Protein AF-A0A7S1G942-F1 (afdb_monomer_lite)

pLDDT: mean 81.31, std 19.32, range [39.25, 98.25]

Structure (mmCIF, N/CA/C/O backbone):
data_AF-A0A7S1G942-F1
#
_entry.id   AF-A0A7S1G942-F1
#
loop_
_atom_site.group_PDB
_atom_site.id
_atom_site.type_symbol
_atom_site.label_atom_id
_atom_site.label_alt_id
_atom_site.label_comp_id
_atom_site.label_asym_id
_atom_site.label_entity_id
_atom_site.label_seq_id
_atom_site.pdbx_PDB_ins_code
_atom_site.Cartn_x
_atom_site.Cartn_y
_atom_site.Cartn_z
_atom_site.occupancy
_atom_site.B_iso_or_equiv
_atom_site.auth_seq_id
_atom_site.auth_comp_id
_atom_site.auth_asym_id
_atom_site.auth_atom_id
_atom_site.pdbx_PDB_model_num
ATOM 1 N N . ALA A 1 1 ? 28.557 17.937 -18.626 1.00 39.25 1 ALA A N 1
ATOM 2 C CA . ALA A 1 1 ? 27.781 17.584 -19.829 1.00 39.25 1 ALA A CA 1
ATOM 3 C C . ALA A 1 1 ? 26.320 17.483 -19.418 1.00 39.25 1 ALA A C 1
ATOM 5 O O . ALA A 1 1 ? 26.022 16.701 -18.525 1.00 39.25 1 ALA A O 1
ATOM 6 N N . ALA A 1 2 ? 25.453 18.342 -19.954 1.00 40.62 2 ALA A N 1
ATOM 7 C CA . ALA A 1 2 ? 24.021 18.283 -19.674 1.00 40.62 2 ALA A CA 1
ATOM 8 C C . ALA A 1 2 ? 23.442 17.030 -20.346 1.00 40.62 2 ALA A C 1
ATOM 10 O O . ALA A 1 2 ? 23.682 16.810 -21.533 1.00 40.62 2 ALA A O 1
ATOM 11 N N . ALA A 1 3 ? 22.753 16.187 -19.577 1.00 47.16 3 ALA A N 1
ATOM 12 C CA . ALA A 1 3 ? 22.055 15.029 -20.116 1.00 47.16 3 ALA A CA 1
ATOM 13 C C . ALA A 1 3 ? 20.948 15.507 -21.067 1.00 47.16 3 ALA A C 1
ATOM 15 O O . ALA A 1 3 ? 20.219 16.448 -20.749 1.00 47.16 3 ALA A O 1
ATOM 16 N N . ALA A 1 4 ? 20.859 14.887 -22.244 1.00 47.78 4 ALA A N 1
ATOM 17 C CA . ALA A 1 4 ? 19.802 15.161 -23.207 1.00 47.78 4 ALA A CA 1
ATOM 18 C C . ALA A 1 4 ? 18.422 14.853 -22.592 1.00 47.78 4 ALA A C 1
ATOM 20 O O . ALA A 1 4 ? 18.313 13.906 -21.808 1.00 47.78 4 ALA A O 1
ATOM 21 N N . PRO A 1 5 ? 17.369 15.615 -22.936 1.00 48.19 5 PRO A N 1
ATOM 22 C CA . PRO A 1 5 ? 16.026 15.324 -22.459 1.00 48.19 5 PRO A CA 1
ATOM 23 C C . PRO A 1 5 ? 15.581 13.972 -23.022 1.00 48.19 5 PRO A C 1
ATOM 25 O O . PRO A 1 5 ? 15.548 13.771 -24.238 1.00 48.19 5 PRO A O 1
ATOM 28 N N . HIS A 1 6 ? 15.250 13.029 -22.139 1.00 52.19 6 HIS A N 1
ATOM 29 C CA . HIS A 1 6 ? 14.543 11.825 -22.547 1.00 52.19 6 HIS A CA 1
ATOM 30 C C . HIS A 1 6 ? 13.171 12.255 -23.059 1.00 52.19 6 HIS A C 1
ATOM 32 O O . HIS A 1 6 ? 12.350 12.756 -22.295 1.00 52.19 6 HIS A O 1
ATOM 38 N N . ALA A 1 7 ? 12.933 12.084 -24.359 1.00 45.38 7 ALA A N 1
ATOM 39 C CA . ALA A 1 7 ? 11.598 12.197 -24.916 1.00 45.38 7 ALA A CA 1
ATOM 40 C C . ALA A 1 7 ? 10.713 11.168 -24.203 1.00 45.38 7 ALA A C 1
ATOM 42 O O . ALA A 1 7 ? 10.845 9.963 -24.426 1.00 45.38 7 ALA A O 1
ATOM 43 N N . ALA A 1 8 ? 9.855 11.643 -23.301 1.00 50.50 8 ALA A N 1
ATOM 44 C CA . ALA A 1 8 ? 8.818 10.834 -22.696 1.00 50.50 8 ALA A CA 1
ATOM 45 C C . ALA A 1 8 ? 7.875 10.401 -23.822 1.00 50.50 8 ALA A C 1
ATOM 47 O O . ALA A 1 8 ? 7.045 11.177 -24.293 1.00 50.50 8 ALA A O 1
ATOM 48 N N . SER A 1 9 ? 8.052 9.174 -24.310 1.00 49.31 9 SER A N 1
ATOM 49 C CA . SER A 1 9 ? 7.046 8.535 -25.148 1.00 49.31 9 SER A CA 1
ATOM 50 C C . SER A 1 9 ? 5.752 8.529 -24.342 1.00 49.31 9 SER A C 1
ATOM 52 O O . SER A 1 9 ? 5.722 7.974 -23.243 1.00 49.31 9 SER A O 1
ATOM 54 N N . ALA A 1 10 ? 4.711 9.182 -24.859 1.00 49.66 10 ALA A N 1
ATOM 55 C CA . ALA A 1 10 ? 3.384 9.167 -24.267 1.00 49.66 10 ALA A CA 1
ATOM 56 C C . ALA A 1 10 ? 2.869 7.722 -24.286 1.00 49.66 10 ALA A C 1
ATOM 58 O O . ALA A 1 10 ? 2.335 7.245 -25.285 1.00 49.66 10 ALA A O 1
ATOM 59 N N . MET A 1 11 ? 3.110 6.999 -23.194 1.00 49.19 11 MET A N 1
ATOM 60 C CA . MET A 1 11 ? 2.485 5.711 -22.937 1.00 49.19 11 MET A CA 1
ATOM 61 C C . MET A 1 11 ? 0.975 5.973 -22.864 1.00 49.19 11 MET A C 1
ATOM 63 O O . MET A 1 11 ? 0.572 6.858 -22.102 1.00 49.19 11 MET A O 1
ATOM 67 N N . PRO A 1 12 ? 0.135 5.268 -23.641 1.00 49.22 12 PRO A N 1
ATOM 68 C CA . PRO A 1 12 ? -1.307 5.349 -23.471 1.00 49.22 12 PRO A CA 1
ATOM 69 C C . PRO A 1 12 ? -1.623 4.967 -22.023 1.00 49.22 12 PRO A C 1
ATOM 71 O O . PRO A 1 12 ? -1.345 3.844 -21.602 1.00 49.22 12 PRO A O 1
ATOM 74 N N . MET A 1 13 ? -2.114 5.924 -21.235 1.00 53.34 13 MET A N 1
ATOM 75 C CA . MET A 1 13 ? -2.536 5.662 -19.865 1.00 53.34 13 MET A CA 1
ATOM 76 C C . MET A 1 13 ? -3.885 4.943 -19.958 1.00 53.34 13 MET A C 1
ATOM 78 O O . MET A 1 13 ? -4.923 5.578 -20.127 1.00 53.34 13 MET A O 1
ATOM 82 N N . GLU A 1 14 ? -3.857 3.612 -19.948 1.00 54.31 14 GLU A N 1
ATOM 83 C CA . GLU A 1 14 ? -5.063 2.803 -19.773 1.00 54.31 14 GLU A CA 1
ATOM 84 C C . GLU A 1 14 ? -5.735 3.215 -18.449 1.00 54.31 14 GLU A C 1
ATOM 86 O O . GLU A 1 14 ? -5.051 3.269 -17.420 1.00 54.31 14 GLU A O 1
ATOM 91 N N . PRO A 1 15 ? -7.046 3.520 -18.435 1.00 55.91 15 PRO A N 1
ATOM 92 C CA . PRO A 1 15 ? -7.777 3.828 -17.213 1.00 55.91 15 PRO A CA 1
ATOM 93 C C . PRO A 1 15 ? -8.020 2.522 -16.442 1.00 55.91 15 PRO A C 1
ATOM 95 O O . PRO A 1 15 ? -9.119 1.972 -16.443 1.00 55.91 15 PRO A O 1
ATOM 98 N N . ALA A 1 16 ? -6.973 1.968 -15.835 1.00 58.09 16 ALA A N 1
ATOM 99 C CA . ALA A 1 16 ? -7.037 0.697 -15.127 1.00 58.09 16 ALA A CA 1
ATOM 100 C C . ALA A 1 16 ? -7.048 0.900 -13.602 1.00 58.09 16 ALA A C 1
ATOM 102 O O . ALA A 1 16 ? -6.071 1.366 -13.026 1.00 58.09 16 ALA A O 1
ATOM 103 N N . GLY A 1 17 ? -8.167 0.486 -12.989 1.00 59.34 17 GLY A N 1
ATOM 104 C CA . GLY A 1 17 ? -8.293 -0.018 -11.614 1.00 59.34 17 GLY A CA 1
ATOM 105 C C . GLY A 1 17 ? -7.972 0.940 -10.466 1.00 59.34 17 GLY A C 1
ATOM 106 O O . GLY A 1 17 ? -6.875 0.899 -9.925 1.00 59.34 17 GLY A O 1
ATOM 107 N N . HIS A 1 18 ? -8.951 1.725 -10.006 1.00 71.56 18 HIS A N 1
ATOM 108 C CA . HIS A 1 18 ? -8.846 2.422 -8.719 1.00 71.56 18 HIS A CA 1
ATOM 109 C C . HIS A 1 18 ? -9.389 1.548 -7.591 1.00 71.56 18 HIS A C 1
ATOM 111 O O . HIS A 1 18 ? -10.551 1.153 -7.631 1.00 71.56 18 HIS A O 1
ATOM 117 N N . CYS A 1 19 ? -8.588 1.290 -6.559 1.00 93.88 19 CYS A N 1
ATOM 118 C CA . CYS A 1 19 ? -9.080 0.665 -5.335 1.00 93.88 19 CYS A CA 1
ATOM 119 C C . CYS A 1 19 ? -10.166 1.521 -4.661 1.00 93.88 19 CYS A C 1
ATOM 121 O O . CYS A 1 19 ? -10.281 2.725 -4.890 1.00 93.88 19 CYS A O 1
ATOM 123 N N . SER A 1 20 ? -10.968 0.903 -3.797 1.00 96.25 20 SER A N 1
ATOM 124 C CA . SER A 1 20 ? -11.973 1.597 -2.984 1.00 96.25 20 SER A CA 1
ATOM 125 C C . SER A 1 20 ? -11.652 1.452 -1.501 1.00 96.25 20 SER A C 1
ATOM 127 O O . SER A 1 20 ? -11.439 0.338 -1.029 1.00 96.25 20 SER A O 1
ATOM 129 N N . ALA A 1 21 ? -11.679 2.553 -0.750 1.00 96.88 21 ALA A N 1
ATOM 130 C CA . ALA A 1 21 ? -11.479 2.553 0.697 1.00 96.88 21 ALA A CA 1
ATOM 131 C C . ALA A 1 21 ? -12.593 3.321 1.418 1.00 96.88 21 ALA A C 1
ATOM 133 O O . ALA A 1 21 ? -13.165 4.270 0.880 1.00 96.88 21 ALA A O 1
ATOM 134 N N . LEU A 1 22 ? -12.894 2.920 2.652 1.00 97.56 22 LEU A N 1
ATOM 135 C CA . LEU A 1 22 ? -13.857 3.602 3.515 1.00 97.56 22 LEU A CA 1
ATOM 136 C C . LEU A 1 22 ? -13.371 3.583 4.960 1.00 97.56 22 LEU A C 1
ATOM 138 O O . LEU A 1 22 ? -12.958 2.543 5.462 1.00 97.56 22 LEU A O 1
ATOM 142 N N . VAL A 1 23 ? -13.509 4.716 5.645 1.00 97.44 23 VAL A N 1
ATOM 143 C CA . VAL A 1 23 ? -13.344 4.839 7.097 1.00 97.44 23 VAL A CA 1
ATOM 144 C C . VAL A 1 23 ? -14.639 5.408 7.662 1.00 97.44 23 VAL A C 1
ATOM 146 O O . VAL A 1 23 ? -15.164 6.400 7.155 1.00 97.44 23 VAL A O 1
ATOM 149 N N . ARG A 1 24 ? -15.191 4.769 8.693 1.00 97.38 24 ARG A N 1
ATOM 150 C CA . ARG A 1 24 ? -16.486 5.130 9.267 1.00 97.38 24 ARG A CA 1
ATOM 151 C C . ARG A 1 24 ? -16.492 4.972 10.781 1.00 97.38 24 ARG A C 1
ATOM 153 O O . ARG A 1 24 ? -16.185 3.912 11.313 1.00 97.38 24 ARG A O 1
ATOM 160 N N . VAL A 1 25 ? -16.952 6.011 11.469 1.00 98.06 25 VAL A N 1
ATOM 161 C CA . VAL A 1 25 ? -17.292 5.952 12.895 1.00 98.06 25 VAL A CA 1
ATOM 162 C C . VAL A 1 25 ? -18.712 5.398 13.040 1.00 98.06 25 VAL A C 1
ATOM 164 O O . VAL A 1 25 ? -19.625 5.792 12.305 1.00 98.06 25 VAL A O 1
ATOM 167 N N . THR A 1 26 ? -18.913 4.444 13.945 1.00 97.81 26 THR A N 1
ATOM 168 C CA . THR A 1 26 ? -20.238 3.864 14.208 1.00 97.81 26 THR A CA 1
ATOM 169 C C . THR A 1 26 ? -21.112 4.831 15.018 1.00 97.81 26 THR A C 1
ATOM 171 O O . THR A 1 26 ? -20.585 5.738 15.667 1.00 97.81 26 THR A O 1
ATOM 174 N N . PRO A 1 27 ? -22.451 4.660 15.028 1.00 98.25 27 PRO A N 1
ATOM 175 C CA . PRO A 1 27 ? -23.338 5.514 15.816 1.00 98.25 27 PRO A CA 1
ATOM 176 C C . PRO A 1 27 ? -22.902 5.628 17.281 1.00 98.25 27 PRO A C 1
ATOM 178 O O . PRO A 1 27 ? -22.450 4.652 17.882 1.00 98.25 27 PRO A O 1
ATOM 181 N N . GLY A 1 28 ? -23.018 6.835 17.837 1.00 97.38 28 GLY A N 1
ATOM 182 C CA . GLY A 1 28 ? -22.616 7.122 19.216 1.00 97.38 28 GLY A CA 1
ATOM 183 C C . GLY A 1 28 ? -21.107 7.049 19.473 1.00 97.38 28 GLY A C 1
ATOM 184 O O . GLY A 1 28 ? -20.714 6.915 20.625 1.00 97.38 28 GLY A O 1
ATOM 185 N N . ASN A 1 29 ? -20.266 7.103 18.431 1.00 97.38 29 ASN A N 1
ATOM 186 C CA . ASN A 1 29 ? -18.805 6.982 18.525 1.00 97.38 29 ASN A CA 1
ATOM 187 C C . ASN A 1 29 ? -18.331 5.689 19.214 1.00 97.38 29 ASN A C 1
ATOM 189 O O . ASN A 1 29 ? -17.242 5.647 19.780 1.00 97.38 29 ASN A O 1
ATOM 193 N N . ALA A 1 30 ? -19.145 4.629 19.178 1.00 97.94 30 ALA A N 1
ATOM 194 C CA . ALA A 1 30 ? -18.857 3.388 19.895 1.00 97.94 30 ALA A CA 1
ATOM 195 C C . ALA A 1 30 ? -17.660 2.611 19.318 1.00 97.94 30 ALA A C 1
ATOM 197 O O . ALA A 1 30 ? -17.039 1.815 20.019 1.00 97.94 30 ALA A O 1
ATOM 198 N N . SER A 1 31 ? -17.358 2.784 18.031 1.00 97.12 31 SER A N 1
ATOM 199 C CA . SER A 1 31 ? -16.286 2.088 17.319 1.00 97.12 31 SER A CA 1
ATOM 200 C C . SER A 1 31 ? -15.883 2.835 16.045 1.00 97.12 31 SER A C 1
ATOM 202 O O . SER A 1 31 ? -16.631 3.661 15.514 1.00 97.12 31 SER A O 1
ATOM 204 N N . LEU A 1 32 ? -14.703 2.495 15.530 1.00 95.81 32 LEU A N 1
ATOM 205 C CA . LEU A 1 32 ? -14.213 2.888 14.213 1.00 95.81 32 LEU A CA 1
ATOM 206 C C . LEU A 1 32 ? -14.097 1.629 13.352 1.00 95.81 32 LEU A C 1
ATOM 208 O O . LEU A 1 32 ? -13.481 0.653 13.773 1.00 95.81 32 LEU A O 1
ATOM 212 N N . VAL A 1 33 ? -14.680 1.653 12.157 1.00 97.06 33 VAL A N 1
ATOM 213 C CA . VAL A 1 33 ? -14.531 0.593 11.155 1.00 97.06 33 VAL A CA 1
ATOM 214 C C . VAL A 1 33 ? -13.894 1.168 9.902 1.00 97.06 33 VAL A C 1
ATOM 216 O O . VAL A 1 33 ? -14.166 2.304 9.514 1.00 97.06 33 VAL A O 1
ATOM 219 N N . TRP A 1 34 ? -13.050 0.380 9.255 1.00 97.38 34 TRP A N 1
ATOM 220 C CA . TRP A 1 34 ? -12.423 0.744 7.995 1.00 97.38 34 TRP A CA 1
ATOM 221 C C . TRP A 1 34 ? -12.344 -0.473 7.080 1.00 97.38 34 TRP A C 1
ATOM 223 O O . TRP A 1 34 ? -12.416 -1.616 7.534 1.00 97.38 34 TRP A O 1
ATOM 233 N N . GLY A 1 35 ? -12.221 -0.226 5.783 1.00 97.56 35 GLY A N 1
ATOM 234 C CA . GLY A 1 35 ? -12.121 -1.274 4.781 1.00 97.56 35 GLY A CA 1
ATOM 235 C C . GLY A 1 35 ? -11.438 -0.782 3.517 1.00 97.56 35 GLY A C 1
ATOM 236 O O . GLY A 1 35 ? -11.449 0.411 3.214 1.00 97.56 35 GLY A O 1
ATOM 237 N N . HIS A 1 36 ? -10.860 -1.732 2.794 1.00 98.06 36 HIS A N 1
ATOM 238 C CA . HIS A 1 36 ? -10.211 -1.534 1.509 1.00 98.06 36 HIS A CA 1
ATOM 239 C C . HIS A 1 36 ? -10.644 -2.653 0.557 1.00 98.06 36 HIS A C 1
ATOM 241 O O . HIS A 1 36 ? -10.838 -3.797 0.971 1.00 98.06 36 HIS A O 1
ATOM 247 N N . SER A 1 37 ? -10.832 -2.332 -0.714 1.00 96.88 37 SER A N 1
ATOM 248 C CA . SER A 1 37 ? -11.181 -3.271 -1.774 1.00 96.88 37 SER A CA 1
ATOM 249 C C . SER A 1 37 ? -10.294 -2.993 -2.973 1.00 96.88 37 SER A C 1
ATOM 251 O O . SER A 1 37 ? -10.470 -1.992 -3.669 1.00 96.88 37 SER A O 1
ATOM 253 N N . THR A 1 38 ? -9.331 -3.886 -3.178 1.00 95.69 38 THR A N 1
ATOM 254 C CA . THR A 1 38 ? -8.313 -3.785 -4.223 1.00 95.69 38 THR A CA 1
ATOM 255 C C . THR A 1 38 ? -8.915 -4.042 -5.590 1.00 95.69 38 THR A C 1
ATOM 257 O O . THR A 1 38 ? -9.656 -5.010 -5.771 1.00 95.69 38 THR A O 1
ATOM 260 N N . TRP A 1 39 ? -8.588 -3.184 -6.550 1.00 94.31 39 TRP A N 1
ATOM 261 C CA . TRP A 1 39 ? -8.935 -3.374 -7.952 1.00 94.31 39 TRP A CA 1
ATOM 262 C C . TRP A 1 39 ? -7.644 -3.654 -8.708 1.00 94.31 39 TRP A C 1
ATOM 264 O O . TRP A 1 39 ? -6.754 -2.815 -8.741 1.00 94.31 39 TRP A O 1
ATOM 274 N N . ASP A 1 40 ? -7.534 -4.840 -9.293 1.00 90.12 40 ASP A N 1
ATOM 275 C CA . ASP A 1 40 ? -6.367 -5.248 -10.070 1.00 90.12 40 ASP A CA 1
ATOM 276 C C . ASP A 1 40 ? -6.785 -6.329 -11.080 1.00 90.12 40 ASP A C 1
ATOM 278 O O . ASP A 1 40 ? -7.923 -6.810 -11.084 1.00 90.12 40 ASP A O 1
ATOM 282 N N . ASN A 1 41 ? -5.872 -6.704 -11.966 1.00 89.62 41 ASN A N 1
ATOM 283 C CA . ASN A 1 41 ? -6.052 -7.790 -12.912 1.00 89.62 41 ASN A CA 1
ATOM 284 C C . ASN A 1 41 ? -6.346 -9.122 -12.194 1.00 89.62 41 ASN A C 1
ATOM 286 O O . ASN A 1 41 ? -5.746 -9.445 -11.174 1.00 89.62 41 ASN A O 1
ATOM 290 N N . PHE A 1 42 ? -7.223 -9.962 -12.755 1.00 92.19 42 PHE A N 1
ATOM 291 C CA . PHE A 1 42 ? -7.558 -11.247 -12.121 1.00 92.19 42 PHE A CA 1
ATOM 292 C C . PHE A 1 42 ? -6.369 -12.213 -12.002 1.00 92.19 42 PHE A C 1
ATOM 294 O O . PHE A 1 42 ? -6.394 -13.114 -11.166 1.00 92.19 42 PHE A O 1
ATOM 301 N N . ALA A 1 43 ? -5.304 -12.024 -12.788 1.00 92.06 43 ALA A N 1
ATOM 302 C CA . ALA A 1 43 ? -4.092 -12.825 -12.649 1.00 92.06 43 ALA A CA 1
ATOM 303 C C . ALA A 1 43 ? -3.338 -12.536 -11.332 1.00 92.06 43 ALA A C 1
ATOM 305 O O . ALA A 1 43 ? -2.596 -13.398 -10.860 1.00 92.06 43 ALA A O 1
ATOM 306 N N . SER A 1 44 ? -3.577 -11.392 -10.680 1.00 90.06 44 SER A N 1
ATOM 307 C CA . SER A 1 44 ? -3.002 -11.055 -9.372 1.00 90.06 44 SER A CA 1
ATOM 308 C C . SER A 1 44 ? -3.781 -11.630 -8.181 1.00 90.06 44 SER A C 1
ATOM 310 O O . SER A 1 44 ? -3.392 -11.440 -7.028 1.00 90.06 44 SER A O 1
ATOM 312 N N . MET A 1 45 ? -4.835 -12.421 -8.419 1.00 95.62 45 MET A N 1
ATOM 313 C CA . MET A 1 45 ? -5.649 -13.044 -7.363 1.00 95.62 45 MET A CA 1
ATOM 314 C C . MET A 1 45 ? -4.963 -14.200 -6.611 1.00 95.62 45 MET A C 1
ATOM 316 O O . MET A 1 45 ? -5.590 -14.843 -5.769 1.00 95.62 45 MET A O 1
ATOM 320 N N . THR A 1 46 ? -3.678 -14.471 -6.846 1.00 96.56 46 THR A N 1
ATOM 321 C CA . THR A 1 46 ? -2.912 -15.373 -5.971 1.00 96.56 46 THR A CA 1
ATOM 322 C C . THR A 1 46 ? -2.504 -14.609 -4.714 1.00 96.56 46 THR A C 1
ATOM 324 O O . THR A 1 46 ? -1.521 -13.875 -4.725 1.00 96.56 46 THR A O 1
ATOM 327 N N . ARG A 1 47 ? -3.269 -14.746 -3.627 1.00 96.50 47 ARG A N 1
ATOM 328 C CA . ARG A 1 47 ? -3.142 -13.882 -2.441 1.00 96.50 47 ARG A CA 1
ATOM 329 C C . ARG A 1 47 ? -2.485 -14.572 -1.251 1.00 96.50 47 ARG A C 1
ATOM 331 O O . ARG A 1 47 ? -2.602 -15.780 -1.067 1.00 96.50 47 ARG A O 1
ATOM 338 N N . VAL A 1 48 ? -1.829 -13.770 -0.416 1.00 97.62 48 VAL A N 1
ATOM 339 C CA . VAL A 1 48 ? -1.254 -14.165 0.875 1.00 97.62 48 VAL A CA 1
ATOM 340 C C . VAL A 1 48 ? -1.540 -13.061 1.887 1.00 97.62 48 VAL A C 1
ATOM 342 O O . VAL A 1 48 ? -1.177 -11.911 1.659 1.00 97.62 48 VAL A O 1
ATOM 345 N N . LEU A 1 49 ? -2.143 -13.401 3.025 1.00 97.12 49 LEU A N 1
ATOM 346 C CA . LEU A 1 49 ? -2.116 -12.516 4.189 1.00 97.12 49 LEU A CA 1
ATOM 347 C C . LEU A 1 49 ? -0.765 -12.693 4.884 1.00 97.12 49 LEU A C 1
ATOM 349 O O . LEU A 1 49 ? -0.365 -13.818 5.191 1.00 97.12 49 LEU A O 1
ATOM 353 N N . ARG A 1 50 ? -0.041 -11.595 5.088 1.00 95.88 50 ARG A N 1
ATOM 354 C CA . ARG A 1 50 ? 1.336 -11.618 5.575 1.00 95.88 50 ARG A CA 1
ATOM 355 C C . ARG A 1 50 ? 1.440 -10.924 6.922 1.00 95.88 50 ARG A C 1
ATOM 357 O O . ARG A 1 50 ? 0.916 -9.831 7.098 1.00 95.88 50 ARG A O 1
ATOM 364 N N . HIS A 1 51 ? 2.159 -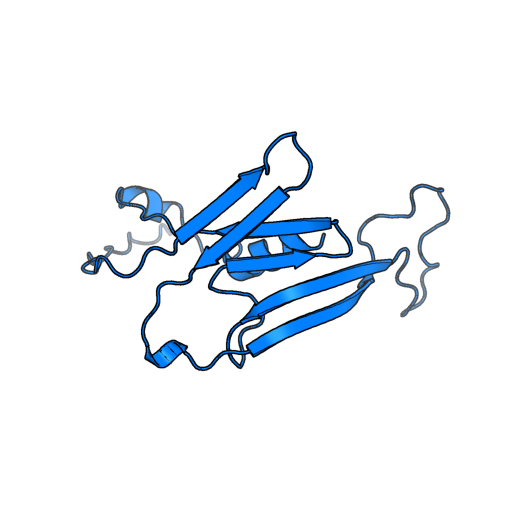11.565 7.835 1.00 95.06 51 HIS A N 1
ATOM 365 C CA . HIS A 1 51 ? 2.469 -11.044 9.160 1.00 95.06 51 HIS A CA 1
ATOM 366 C C . HIS A 1 51 ? 3.984 -10.957 9.306 1.00 95.06 51 HIS A C 1
ATOM 368 O O . HIS A 1 51 ? 4.689 -11.954 9.121 1.00 95.06 51 HIS A O 1
ATOM 374 N N . TYR A 1 52 ? 4.475 -9.768 9.617 1.00 92.50 52 TYR A N 1
ATOM 375 C CA . TYR A 1 52 ? 5.874 -9.510 9.898 1.00 92.50 52 TYR A CA 1
ATOM 376 C C . TYR A 1 52 ? 6.048 -9.181 11.362 1.00 92.50 52 TYR A C 1
ATOM 378 O O . TYR A 1 52 ? 5.362 -8.317 11.896 1.00 92.50 52 TYR A O 1
ATOM 386 N N . ARG A 1 53 ? 6.984 -9.893 11.988 1.00 90.44 53 ARG A N 1
ATOM 387 C CA . ARG A 1 53 ? 7.380 -9.660 13.364 1.00 90.44 53 ARG A CA 1
ATOM 388 C C . ARG A 1 53 ? 8.890 -9.750 13.474 1.00 90.44 53 ARG A C 1
ATOM 390 O O . ARG A 1 53 ? 9.445 -10.846 13.385 1.00 90.44 53 ARG A O 1
ATOM 397 N N . PHE A 1 54 ? 9.541 -8.608 13.648 1.00 84.75 54 PHE A N 1
ATOM 398 C CA . PHE A 1 54 ? 10.996 -8.518 13.720 1.00 84.75 54 PHE A CA 1
ATOM 399 C C . PHE A 1 54 ? 11.412 -7.533 14.810 1.00 84.75 54 PHE A C 1
ATOM 401 O O . PHE A 1 54 ? 10.777 -6.504 15.004 1.00 84.75 54 PHE A O 1
ATOM 408 N N . ALA A 1 55 ? 12.514 -7.842 15.484 1.00 80.25 55 ALA A N 1
ATOM 409 C CA . ALA A 1 55 ? 13.208 -6.902 16.351 1.00 80.25 55 ALA A CA 1
ATOM 410 C C . ALA A 1 55 ? 14.241 -6.150 15.507 1.00 80.25 55 ALA A C 1
ATOM 412 O O . ALA A 1 55 ? 15.130 -6.782 14.928 1.00 80.25 55 ALA A O 1
ATOM 413 N N . THR A 1 56 ? 14.133 -4.824 15.423 1.00 70.69 56 THR A N 1
ATOM 414 C CA . THR A 1 56 ? 15.102 -3.994 14.693 1.00 70.69 56 THR A CA 1
ATOM 415 C C . THR A 1 56 ? 15.887 -3.092 15.644 1.00 70.69 56 THR A C 1
ATOM 417 O O . THR A 1 56 ? 15.317 -2.592 16.612 1.00 70.69 56 THR A O 1
ATOM 420 N N . PRO A 1 57 ? 17.193 -2.872 15.410 1.00 68.88 57 PRO A N 1
ATOM 421 C CA . PRO A 1 57 ? 17.960 -1.875 16.151 1.00 68.88 57 PRO A CA 1
ATOM 422 C C . PRO A 1 57 ? 17.318 -0.489 16.021 1.00 68.88 57 PRO A C 1
ATOM 424 O O . PRO A 1 57 ? 17.085 -0.017 14.909 1.00 68.88 57 PRO A O 1
ATOM 427 N N . SER A 1 58 ? 17.070 0.185 17.139 1.00 61.56 58 SER A N 1
ATOM 428 C CA . SER A 1 58 ? 16.662 1.590 17.157 1.00 61.56 58 SER A CA 1
ATOM 429 C C . SER A 1 58 ? 17.792 2.452 16.612 1.00 61.56 58 SER A C 1
ATOM 431 O O . SER A 1 58 ? 18.928 2.385 17.082 1.00 61.56 58 SER A O 1
ATOM 433 N N . SER A 1 59 ? 17.467 3.328 15.663 1.00 55.97 59 SER A N 1
ATOM 434 C CA . SER A 1 59 ? 18.354 4.411 15.228 1.00 55.97 59 SER A CA 1
ATOM 435 C C . SER A 1 59 ? 18.426 5.567 16.234 1.00 55.97 59 SER A C 1
ATOM 437 O O . SER A 1 59 ? 19.283 6.440 16.109 1.00 55.97 59 SER A O 1
ATOM 439 N N . SER A 1 60 ? 17.523 5.594 17.216 1.00 51.19 60 SER A N 1
ATOM 440 C CA . SER A 1 60 ? 17.441 6.617 18.257 1.00 51.19 60 SER A CA 1
ATOM 441 C C . SER A 1 60 ? 18.197 6.151 19.507 1.00 51.19 60 SER A C 1
ATOM 443 O O . SER A 1 60 ? 17.909 5.053 20.003 1.00 51.19 60 SER A O 1
ATOM 445 N N . PRO A 1 61 ? 19.135 6.946 20.056 1.00 52.94 61 PRO A N 1
ATOM 446 C CA . PRO A 1 61 ? 19.724 6.638 21.352 1.00 52.94 61 PRO A CA 1
ATOM 447 C C . PRO A 1 61 ? 18.630 6.638 22.437 1.00 52.94 61 PRO A C 1
ATOM 449 O O . PRO A 1 61 ? 17.686 7.428 22.341 1.00 52.94 61 PRO A O 1
ATOM 452 N N . PRO A 1 62 ? 18.726 5.774 23.465 1.00 54.25 62 PRO A N 1
ATOM 453 C CA . PRO A 1 62 ? 17.767 5.750 24.564 1.00 54.25 62 PRO A CA 1
ATOM 454 C C . PRO A 1 62 ? 17.597 7.136 25.200 1.00 54.25 62 PRO A C 1
ATOM 456 O O . PRO A 1 62 ? 18.572 7.824 25.509 1.00 54.25 62 PRO A O 1
ATOM 459 N N . SER A 1 63 ? 16.346 7.546 25.417 1.00 52.59 63 SER A N 1
ATOM 460 C CA . SER A 1 63 ? 15.995 8.848 26.003 1.00 52.59 63 SER A CA 1
ATOM 461 C C . SER A 1 63 ? 16.397 8.997 27.477 1.00 52.59 63 SER A C 1
ATOM 463 O O . SER A 1 63 ? 16.302 10.088 28.030 1.00 52.59 63 SER A O 1
ATOM 465 N N . ASP A 1 64 ? 16.819 7.913 28.130 1.00 59.53 64 ASP A N 1
ATOM 466 C CA . ASP A 1 64 ? 17.230 7.865 29.536 1.00 59.53 64 ASP A CA 1
ATOM 467 C C . ASP A 1 64 ? 18.741 8.092 29.740 1.00 59.53 64 ASP A C 1
ATOM 469 O O . ASP A 1 64 ? 19.249 7.945 30.853 1.00 59.53 64 ASP A O 1
ATOM 473 N N . GLY A 1 65 ? 19.475 8.449 28.677 1.00 50.12 65 GLY A N 1
ATOM 474 C CA . GLY A 1 65 ? 20.910 8.736 28.737 1.00 50.12 65 GLY A CA 1
ATOM 475 C C . GLY A 1 65 ? 21.779 7.511 29.031 1.00 50.12 65 GLY A C 1
ATOM 476 O O . GLY A 1 65 ? 22.999 7.643 29.160 1.00 50.12 65 GLY A O 1
ATOM 477 N N . ARG A 1 66 ? 21.194 6.310 29.113 1.00 52.94 66 ARG A N 1
ATOM 478 C CA . ARG A 1 66 ? 21.968 5.072 29.113 1.00 52.94 66 ARG A CA 1
ATOM 479 C C . ARG A 1 66 ? 22.426 4.863 27.684 1.00 52.94 66 ARG A C 1
ATOM 481 O O . ARG A 1 66 ? 21.603 4.769 26.780 1.00 52.94 66 ARG A O 1
ATOM 488 N N . ALA A 1 67 ? 23.741 4.849 27.473 1.00 51.22 67 ALA A N 1
ATOM 489 C CA . ALA A 1 67 ? 24.319 4.533 26.177 1.00 51.22 67 ALA A CA 1
ATOM 490 C C . ALA A 1 67 ? 23.642 3.262 25.646 1.00 51.22 67 ALA A C 1
ATOM 492 O O . ALA A 1 67 ? 23.767 2.194 26.247 1.00 51.22 67 ALA A O 1
ATOM 493 N N . GLY A 1 68 ? 22.851 3.415 24.582 1.00 50.88 68 GLY A N 1
ATOM 494 C CA . GLY A 1 68 ? 22.220 2.297 23.906 1.00 50.88 68 GLY A CA 1
ATOM 495 C C . GLY A 1 68 ? 23.333 1.419 23.385 1.00 50.88 68 GLY A C 1
ATOM 496 O O . GLY A 1 68 ? 24.029 1.827 22.468 1.00 50.88 68 GLY A O 1
ATOM 497 N N . GLY A 1 69 ? 23.519 0.278 24.033 1.00 50.16 69 GLY A N 1
ATOM 498 C CA . GLY A 1 69 ? 24.501 -0.726 23.684 1.00 50.16 69 GLY A CA 1
ATOM 499 C C . GLY A 1 69 ? 25.951 -0.238 23.621 1.00 50.16 69 GLY A C 1
ATOM 500 O O . GLY A 1 69 ? 26.401 0.408 22.676 1.00 50.16 69 GLY A O 1
ATOM 501 N N . GLY A 1 70 ? 26.736 -0.593 24.631 1.00 44.47 70 GLY A N 1
ATOM 502 C CA . GLY A 1 70 ? 28.172 -0.370 24.643 1.00 44.47 70 GLY A CA 1
ATOM 503 C C . GLY A 1 70 ? 28.902 -1.181 23.569 1.00 44.47 70 GLY A C 1
ATOM 504 O O . GLY A 1 70 ? 29.407 -2.260 23.847 1.00 44.47 70 GLY A O 1
ATOM 505 N N . GLY A 1 71 ? 29.057 -0.613 22.370 1.00 45.06 71 GLY A N 1
ATOM 506 C CA . GLY A 1 71 ? 30.224 -0.766 21.484 1.00 45.06 71 GLY A CA 1
ATOM 507 C C . GLY A 1 71 ? 30.633 -2.176 21.030 1.00 45.06 71 GLY A C 1
ATOM 508 O O . GLY A 1 71 ? 31.693 -2.320 20.420 1.00 45.06 71 GLY A O 1
ATOM 509 N N . ARG A 1 72 ? 29.850 -3.221 21.311 1.00 48.16 72 ARG A N 1
ATOM 510 C CA . ARG A 1 72 ? 30.118 -4.596 20.875 1.00 48.16 72 ARG A CA 1
ATOM 511 C C . ARG A 1 72 ? 29.289 -4.921 19.630 1.00 48.16 72 ARG A C 1
ATOM 513 O O . ARG A 1 72 ? 28.111 -4.575 19.584 1.00 48.16 72 ARG A O 1
ATOM 520 N N . PRO A 1 73 ? 29.847 -5.631 18.634 1.00 44.72 73 PRO A N 1
ATOM 521 C CA . PRO A 1 73 ? 29.042 -6.223 17.570 1.00 44.72 73 PRO A CA 1
ATOM 522 C C . PRO A 1 73 ? 27.931 -7.087 18.187 1.00 44.72 73 PRO A C 1
ATOM 524 O O . PRO A 1 73 ? 28.227 -8.031 18.918 1.00 44.72 73 PRO A O 1
ATOM 527 N N . GLY A 1 74 ? 26.667 -6.735 17.935 1.00 51.22 74 GLY A N 1
ATOM 528 C CA . GLY A 1 74 ? 25.493 -7.373 18.548 1.00 51.22 74 GLY A CA 1
ATOM 529 C C . GLY A 1 74 ? 24.806 -6.562 19.653 1.00 51.22 74 GLY A C 1
ATOM 530 O O . GLY A 1 74 ? 23.755 -6.983 20.128 1.00 51.22 74 GLY A O 1
ATOM 531 N N . ASP A 1 75 ? 25.357 -5.411 20.041 1.00 57.16 75 ASP A N 1
ATOM 532 C CA . ASP A 1 75 ? 24.777 -4.525 21.052 1.00 57.16 75 ASP A CA 1
ATOM 533 C C . ASP A 1 75 ? 23.945 -3.411 20.396 1.00 57.16 75 ASP A C 1
ATOM 535 O O . ASP A 1 75 ? 24.367 -2.266 20.239 1.00 57.16 75 ASP A O 1
ATOM 539 N N . TRP A 1 76 ? 22.769 -3.797 19.907 1.00 55.81 76 TRP A N 1
ATOM 540 C CA . TRP A 1 76 ? 21.897 -2.986 19.057 1.00 55.81 76 TRP A CA 1
ATOM 541 C C . TRP A 1 76 ? 20.951 -2.056 19.835 1.00 55.81 76 TRP A C 1
ATOM 543 O O . TRP A 1 76 ? 19.784 -1.962 19.481 1.00 55.81 76 TRP A O 1
ATOM 553 N N . GLY A 1 77 ? 21.426 -1.375 20.884 1.00 53.91 77 GLY A N 1
ATOM 554 C CA . GLY A 1 77 ? 20.666 -0.318 21.573 1.00 53.91 77 GLY A CA 1
ATOM 555 C C . GLY A 1 77 ? 19.204 -0.658 21.928 1.00 53.91 77 GLY A C 1
ATOM 556 O O . GLY A 1 77 ? 18.868 -1.805 22.215 1.00 53.91 77 GLY A O 1
ATOM 557 N N . ALA A 1 78 ? 18.333 0.360 21.962 1.00 55.88 78 ALA A N 1
ATOM 558 C CA . ALA A 1 78 ? 16.884 0.151 22.062 1.00 55.88 78 ALA A CA 1
ATOM 559 C C . ALA A 1 78 ? 16.386 -0.621 20.826 1.00 55.88 78 ALA A C 1
ATOM 561 O O . ALA A 1 78 ? 16.966 -0.487 19.759 1.00 55.88 78 ALA A O 1
ATOM 562 N N . VAL A 1 79 ? 15.328 -1.418 20.943 1.00 61.69 7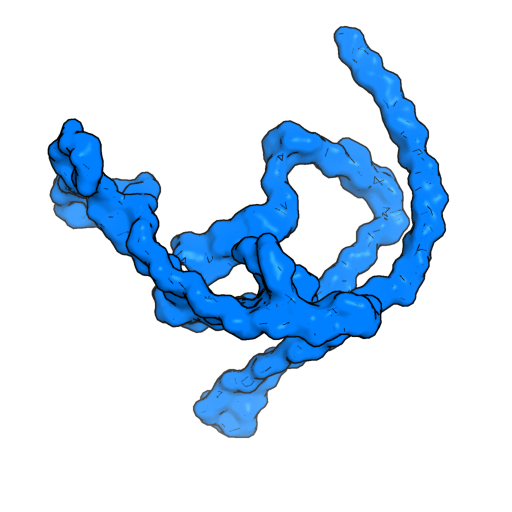9 VAL A N 1
ATOM 563 C CA . VAL A 1 79 ? 14.776 -2.202 19.826 1.00 61.69 79 VAL A CA 1
ATOM 564 C C . VAL A 1 79 ? 13.446 -1.584 19.411 1.00 61.69 79 VAL A C 1
ATOM 566 O O . VAL A 1 79 ? 12.616 -1.306 20.275 1.00 61.69 79 VAL A O 1
ATOM 569 N N . VAL A 1 80 ? 13.243 -1.361 18.111 1.00 66.06 80 VAL A N 1
ATOM 570 C CA . VAL A 1 80 ? 11.915 -1.083 17.551 1.00 66.06 80 VAL A CA 1
ATOM 571 C C . VAL A 1 80 ? 11.297 -2.420 17.159 1.00 66.06 80 VAL A C 1
ATOM 573 O O . VAL A 1 80 ? 11.872 -3.173 16.360 1.00 66.06 80 VAL A O 1
ATOM 576 N N . ASP A 1 81 ? 10.149 -2.720 17.759 1.00 77.44 81 ASP A N 1
ATOM 577 C CA . ASP A 1 81 ? 9.342 -3.881 17.410 1.00 77.44 81 ASP A CA 1
ATOM 578 C C . ASP A 1 81 ? 8.570 -3.573 16.126 1.00 77.44 81 ASP A C 1
ATOM 580 O O . ASP A 1 81 ? 7.680 -2.730 16.121 1.00 77.44 81 ASP A O 1
ATOM 584 N N . VAL A 1 82 ? 8.913 -4.274 15.047 1.00 85.62 82 VAL A N 1
ATOM 585 C CA . VAL A 1 82 ? 8.085 -4.341 13.840 1.00 85.62 82 VAL A CA 1
ATOM 586 C C . VAL A 1 82 ? 7.037 -5.419 14.097 1.00 85.62 82 VAL A C 1
ATOM 588 O O . VAL A 1 82 ? 7.397 -6.568 14.368 1.00 85.62 82 VAL A O 1
ATOM 591 N N . ASP A 1 83 ? 5.760 -5.063 14.031 1.00 91.69 83 ASP A N 1
ATOM 592 C CA . ASP A 1 83 ? 4.615 -5.966 14.176 1.00 91.69 83 ASP A CA 1
ATOM 593 C C . ASP A 1 83 ? 3.483 -5.476 13.268 1.00 91.69 83 ASP A C 1
ATOM 595 O O . ASP A 1 83 ? 2.592 -4.726 13.683 1.00 91.69 83 ASP A O 1
ATOM 599 N N . VAL A 1 84 ? 3.542 -5.896 12.002 1.00 94.00 84 VAL A N 1
ATOM 600 C CA . VAL A 1 84 ? 2.622 -5.460 10.950 1.00 94.00 84 VAL A CA 1
ATOM 601 C C . VAL A 1 84 ? 1.980 -6.644 10.241 1.00 94.00 84 VAL A C 1
ATOM 603 O O . VAL A 1 84 ? 2.620 -7.633 9.876 1.00 94.00 84 VAL A O 1
ATOM 606 N N . SER A 1 85 ? 0.675 -6.530 10.025 1.00 96.06 85 SER A N 1
ATOM 607 C CA . SER A 1 85 ? -0.131 -7.459 9.238 1.00 96.06 85 SER A CA 1
ATOM 608 C C . SER A 1 85 ? -0.634 -6.755 7.988 1.00 96.06 85 SER A C 1
ATOM 610 O O . SER A 1 85 ? -1.132 -5.637 8.085 1.00 96.06 85 SER A O 1
ATOM 612 N N . MET A 1 86 ? -0.539 -7.394 6.826 1.00 96.94 86 MET A N 1
ATOM 613 C CA . MET A 1 86 ? -0.926 -6.777 5.557 1.00 96.94 86 MET A CA 1
ATOM 614 C C . MET A 1 86 ? -1.463 -7.777 4.537 1.00 96.94 86 MET A C 1
ATOM 616 O O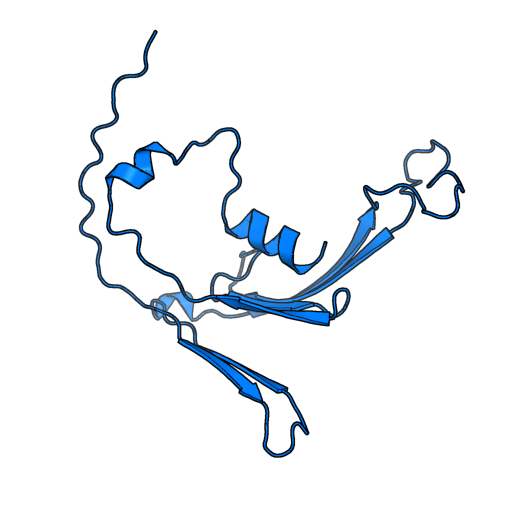 . MET A 1 86 ? -1.054 -8.944 4.517 1.00 96.94 86 MET A O 1
ATOM 620 N N . SER A 1 87 ? -2.343 -7.314 3.647 1.00 97.38 87 SER A N 1
ATOM 621 C CA . SER A 1 87 ? -2.694 -8.074 2.444 1.00 97.38 87 SER A CA 1
ATOM 622 C C . SER A 1 87 ? -1.522 -8.068 1.459 1.00 97.38 87 SER A C 1
ATOM 624 O O . SER A 1 87 ? -0.802 -7.078 1.327 1.00 97.38 87 SER A O 1
ATOM 626 N N . SER A 1 88 ? -1.276 -9.191 0.787 1.00 96.25 88 SER A N 1
ATOM 627 C CA . SER A 1 88 ? -0.116 -9.343 -0.089 1.00 96.25 88 SER A CA 1
ATOM 628 C C . SER A 1 88 ? -0.332 -10.436 -1.146 1.00 96.25 88 SER A C 1
ATOM 630 O O . SER A 1 88 ? -1.391 -11.069 -1.248 1.00 96.25 88 SER A O 1
ATOM 632 N N . THR A 1 89 ? 0.720 -10.655 -1.922 1.00 95.44 89 THR A N 1
ATOM 633 C CA . THR A 1 89 ? 0.857 -11.628 -3.009 1.00 95.44 89 THR A CA 1
ATOM 634 C C . THR A 1 89 ? 2.197 -12.357 -2.801 1.00 95.44 89 THR A C 1
ATOM 636 O O . THR A 1 89 ? 3.095 -11.825 -2.128 1.00 95.44 89 THR A O 1
ATOM 639 N N . PRO A 1 90 ? 2.378 -13.601 -3.284 1.00 96.25 90 PRO A N 1
ATOM 640 C CA . PRO A 1 90 ? 3.664 -14.284 -3.183 1.00 96.25 90 PRO A CA 1
ATOM 641 C C . PRO A 1 90 ? 4.831 -13.421 -3.683 1.00 96.25 90 PRO A C 1
ATOM 643 O O . PRO A 1 90 ? 4.696 -12.664 -4.636 1.00 96.25 90 PRO A O 1
ATOM 646 N N 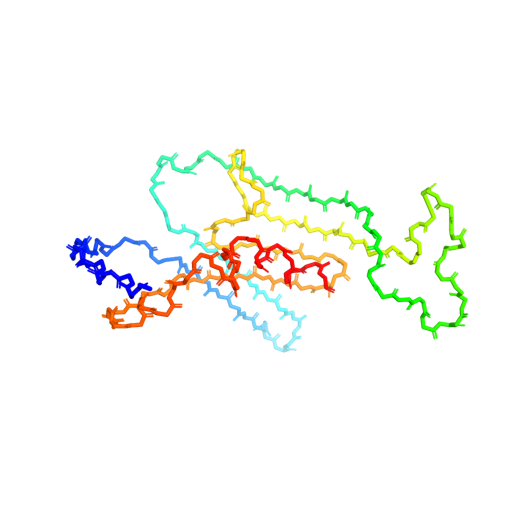. ALA A 1 91 ? 5.977 -13.540 -3.008 1.00 94.25 91 ALA A N 1
ATOM 647 C CA . ALA A 1 91 ? 7.203 -12.767 -3.239 1.00 94.25 91 ALA A CA 1
ATOM 648 C C . ALA A 1 91 ? 7.143 -11.244 -2.981 1.00 94.25 91 ALA A C 1
ATOM 650 O O . ALA A 1 91 ? 8.197 -10.611 -2.967 1.00 94.25 91 ALA A O 1
ATOM 651 N N . PHE A 1 92 ? 5.978 -10.647 -2.714 1.00 94.06 92 PHE A N 1
ATOM 652 C CA . PHE A 1 92 ? 5.899 -9.211 -2.432 1.00 94.06 92 PHE A CA 1
ATOM 653 C C . PHE A 1 92 ? 6.243 -8.932 -0.962 1.00 94.06 92 PHE A C 1
ATOM 655 O O . PHE A 1 92 ? 5.674 -9.535 -0.049 1.00 94.06 92 PHE A O 1
ATOM 662 N N . LEU A 1 93 ? 7.197 -8.022 -0.741 1.00 93.62 93 LEU A N 1
ATOM 663 C CA . LEU A 1 93 ? 7.651 -7.597 0.593 1.00 93.62 93 LEU A CA 1
ATOM 664 C C . LEU A 1 93 ? 6.823 -6.444 1.180 1.00 93.62 93 LEU A C 1
ATOM 666 O O . LEU A 1 93 ? 7.021 -6.065 2.327 1.00 93.62 93 LEU A O 1
ATOM 670 N N . SER A 1 94 ? 5.912 -5.892 0.386 1.00 94.62 94 SER A N 1
ATOM 671 C CA . SER A 1 94 ? 4.991 -4.810 0.728 1.00 94.62 94 SER A CA 1
ATOM 672 C C . SER A 1 94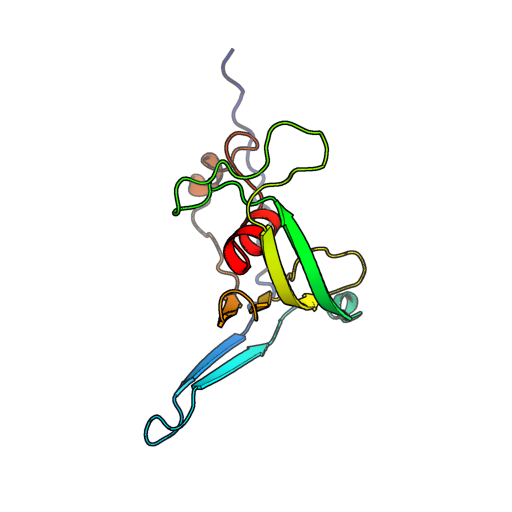 ? 3.600 -5.205 0.240 1.00 94.62 94 SER A C 1
ATOM 674 O O . SER A 1 94 ? 3.472 -6.081 -0.627 1.00 94.62 94 SER A O 1
ATOM 676 N N . SER A 1 95 ? 2.559 -4.570 0.765 1.00 95.56 95 SER A N 1
ATOM 677 C CA . SER A 1 95 ? 1.271 -4.557 0.080 1.00 95.56 95 SER A CA 1
ATOM 678 C C . SER A 1 95 ? 1.383 -3.713 -1.199 1.00 95.56 95 SER A C 1
ATOM 680 O O . SER A 1 95 ? 2.269 -2.868 -1.333 1.00 95.56 95 SER A O 1
ATOM 682 N N . VAL A 1 96 ? 0.548 -4.052 -2.176 1.00 93.31 96 VAL A N 1
ATOM 683 C CA . VAL A 1 96 ? 0.294 -3.269 -3.400 1.00 93.31 96 VAL A CA 1
ATOM 684 C C . VAL A 1 96 ? -1.198 -2.911 -3.459 1.00 93.31 96 VAL A C 1
ATOM 686 O O . VAL A 1 96 ? -1.683 -2.373 -4.444 1.00 93.31 96 VAL A O 1
ATOM 689 N N . ASP A 1 97 ? -1.936 -3.229 -2.390 1.00 93.88 97 ASP A N 1
ATOM 690 C CA . ASP A 1 97 ? -3.373 -3.034 -2.329 1.00 93.88 97 ASP A CA 1
ATOM 691 C C . ASP A 1 97 ? -3.746 -1.558 -2.114 1.00 93.88 97 ASP A C 1
ATOM 693 O O . ASP A 1 97 ? -4.426 -1.016 -2.974 1.00 93.88 97 ASP A O 1
ATOM 697 N N . ASP A 1 98 ? -3.378 -0.843 -1.044 1.00 94.25 98 ASP A N 1
ATOM 698 C CA . ASP A 1 98 ? -2.617 -1.181 0.173 1.00 94.25 98 ASP A CA 1
ATOM 699 C C . ASP A 1 98 ? -3.540 -1.403 1.395 1.00 94.25 98 ASP A C 1
ATOM 701 O O . ASP A 1 98 ? -4.484 -0.643 1.618 1.00 94.25 98 ASP A O 1
ATOM 705 N N . PHE A 1 99 ? -3.244 -2.399 2.241 1.00 97.00 99 PHE A N 1
ATOM 706 C CA . PHE A 1 99 ? -3.911 -2.592 3.540 1.00 97.00 99 PHE A CA 1
ATOM 707 C C . PHE A 1 99 ? -2.923 -3.101 4.592 1.00 97.00 99 PHE A C 1
ATOM 709 O O . PHE A 1 99 ? -2.446 -4.234 4.490 1.00 97.00 99 PHE A O 1
ATOM 716 N N . TYR A 1 100 ? -2.669 -2.294 5.626 1.00 97.06 100 TYR A N 1
ATOM 717 C CA . TYR A 1 100 ? -1.792 -2.631 6.751 1.00 97.06 100 TYR A CA 1
ATOM 718 C C . TYR A 1 100 ? -2.477 -2.379 8.093 1.00 97.06 100 TYR A C 1
ATOM 720 O O . TYR A 1 100 ? -3.244 -1.430 8.258 1.00 97.06 100 TYR A O 1
ATOM 728 N N . VAL A 1 101 ? -2.128 -3.201 9.076 1.00 95.88 101 VAL A N 1
ATOM 729 C CA . VAL A 1 101 ? -2.433 -3.003 10.494 1.00 95.88 101 VAL A CA 1
ATOM 730 C C . VAL A 1 101 ? -1.138 -3.211 11.269 1.00 95.88 101 VAL A C 1
ATOM 732 O O . VAL A 1 101 ? -0.622 -4.330 11.294 1.00 95.88 101 VAL A O 1
ATOM 735 N N . SER A 1 102 ? -0.617 -2.151 11.888 1.00 93.94 102 SER A N 1
ATOM 736 C CA . SER A 1 102 ? 0.531 -2.231 12.794 1.00 93.94 102 SER A CA 1
ATOM 737 C C . SER A 1 102 ? 0.048 -2.291 14.237 1.00 93.94 102 SER A C 1
ATOM 739 O O . SER A 1 102 ? -0.692 -1.427 14.716 1.00 93.94 102 SER A O 1
ATOM 741 N N . ARG A 1 103 ? 0.480 -3.330 14.951 1.00 90.12 103 ARG A N 1
ATOM 742 C CA . ARG A 1 103 ? 0.250 -3.462 16.389 1.00 90.12 103 ARG A CA 1
ATOM 743 C C . ARG A 1 103 ? 1.219 -2.593 17.190 1.00 90.12 103 ARG A C 1
ATOM 745 O O . ARG A 1 103 ? 0.839 -2.144 18.269 1.00 90.12 103 ARG A O 1
ATOM 752 N N . ALA A 1 104 ? 2.429 -2.370 16.682 1.00 85.81 104 ALA A N 1
ATOM 753 C CA . ALA A 1 104 ? 3.447 -1.582 17.367 1.00 85.81 104 ALA A CA 1
ATOM 754 C C . ALA A 1 104 ? 3.080 -0.091 17.414 1.00 85.81 104 ALA A C 1
ATOM 756 O O . ALA A 1 104 ? 3.160 0.527 18.474 1.00 85.81 104 ALA A O 1
ATOM 757 N N . THR A 1 105 ? 2.596 0.468 16.300 1.00 87.81 105 THR A N 1
ATOM 758 C CA . THR A 1 105 ? 2.176 1.879 16.217 1.00 87.81 105 THR A CA 1
ATOM 759 C C . THR A 1 105 ? 0.686 2.079 16.502 1.00 87.81 105 THR A C 1
ATOM 761 O O . THR A 1 105 ? 0.251 3.191 16.800 1.00 87.81 105 THR A O 1
ATOM 764 N N . GLY A 1 106 ? -0.120 1.014 16.415 1.00 91.25 106 GLY A N 1
ATOM 765 C CA . GLY A 1 106 ? -1.579 1.085 16.518 1.00 91.25 106 GLY A CA 1
ATOM 766 C C . GLY A 1 106 ? -2.256 1.674 15.275 1.00 91.25 106 GLY A C 1
ATOM 767 O O . GLY A 1 106 ? -3.439 2.016 15.330 1.00 91.25 106 GLY A O 1
ATOM 768 N N . MET A 1 107 ? -1.527 1.818 14.164 1.00 93.38 107 MET A N 1
ATOM 769 C CA . MET A 1 107 ? -2.046 2.392 12.925 1.00 93.38 107 MET A CA 1
ATOM 770 C C . MET A 1 107 ? -2.714 1.349 12.028 1.00 93.38 107 MET A C 1
ATOM 772 O O . MET A 1 107 ? -2.252 0.215 11.889 1.00 93.38 107 MET A O 1
ATOM 776 N N . ALA A 1 108 ? -3.768 1.785 11.341 1.00 95.00 108 ALA A N 1
ATOM 777 C CA . ALA A 1 108 ? -4.293 1.127 10.154 1.00 95.00 108 ALA A CA 1
ATOM 778 C C . ALA A 1 108 ? -4.021 2.020 8.939 1.00 95.00 108 ALA A C 1
ATOM 780 O O . ALA A 1 108 ? -4.359 3.204 8.958 1.00 95.00 108 ALA A O 1
ATOM 781 N N . VAL A 1 109 ? -3.414 1.459 7.894 1.00 96.31 109 VAL A N 1
ATOM 782 C CA . VAL A 1 109 ? -3.006 2.196 6.689 1.00 96.31 109 VAL A CA 1
ATOM 783 C C . VAL A 1 109 ? -3.701 1.594 5.477 1.00 96.31 109 VAL A C 1
ATOM 785 O O . VAL A 1 109 ? -3.656 0.380 5.273 1.00 96.31 109 VAL A O 1
ATOM 788 N N . VAL A 1 110 ? -4.344 2.449 4.682 1.00 96.81 110 VAL A N 1
ATOM 789 C CA . VAL A 1 110 ? -4.974 2.099 3.403 1.00 96.81 110 VAL A CA 1
ATOM 790 C C . VAL A 1 110 ? -4.675 3.173 2.360 1.00 96.81 110 VAL A C 1
ATOM 792 O O . VAL A 1 110 ? -4.494 4.339 2.716 1.00 96.81 110 VAL A O 1
ATOM 795 N N . GLU A 1 111 ? -4.640 2.798 1.085 1.00 95.44 111 GLU A N 1
ATOM 796 C CA . GLU A 1 111 ? -4.353 3.701 -0.040 1.00 95.44 111 GLU A CA 1
ATOM 797 C C . GLU A 1 111 ? -5.346 3.475 -1.182 1.00 95.44 111 GLU A C 1
ATOM 799 O O . GLU A 1 111 ? -5.933 2.404 -1.295 1.00 95.44 111 GLU A O 1
ATOM 804 N N . THR A 1 112 ? -5.561 4.490 -2.017 1.00 95.12 112 THR A N 1
ATOM 805 C CA . THR A 1 112 ? -6.214 4.319 -3.319 1.00 95.12 112 THR A CA 1
ATOM 806 C C . THR A 1 112 ? -5.471 5.151 -4.355 1.00 95.12 112 THR A C 1
ATOM 808 O O . THR A 1 112 ? -5.404 6.378 -4.224 1.00 95.12 112 THR A O 1
ATOM 811 N N . THR A 1 113 ? -4.959 4.496 -5.395 1.00 93.38 113 THR A N 1
ATOM 812 C CA . THR A 1 113 ? -4.032 5.129 -6.334 1.00 93.38 113 THR A CA 1
ATOM 813 C C . THR A 1 113 ? -4.680 6.257 -7.134 1.00 93.38 113 THR A C 1
ATOM 815 O O . THR A 1 113 ? -5.692 6.069 -7.812 1.00 93.38 113 THR A O 1
ATOM 818 N N . ASN A 1 114 ? -4.043 7.430 -7.097 1.00 91.44 114 ASN A N 1
ATOM 819 C CA . ASN A 1 114 ? -4.379 8.583 -7.929 1.00 91.44 114 ASN A CA 1
ATOM 820 C C . ASN A 1 114 ? -3.534 8.622 -9.206 1.00 91.44 114 ASN A C 1
ATOM 822 O O . ASN A 1 114 ? -2.348 8.288 -9.201 1.00 91.44 114 ASN A O 1
ATOM 826 N N . HIS A 1 115 ? -4.118 9.138 -10.286 1.00 88.44 115 HIS A N 1
ATOM 827 C CA . HIS A 1 115 ? -3.379 9.434 -11.510 1.00 88.44 115 HIS A CA 1
ATOM 828 C C . HIS A 1 115 ? -2.738 10.824 -11.467 1.00 88.44 115 HIS A C 1
ATOM 830 O O . HIS A 1 115 ? -3.326 11.792 -10.979 1.00 88.44 115 HIS A O 1
ATOM 836 N N . ILE A 1 116 ? -1.546 10.936 -12.055 1.00 89.31 116 ILE A N 1
ATOM 837 C CA . ILE A 1 116 ? -0.883 12.215 -12.314 1.00 89.31 116 ILE A CA 1
ATOM 838 C C . ILE A 1 116 ? -1.065 12.538 -13.796 1.00 89.31 116 ILE A C 1
ATOM 840 O O . ILE A 1 116 ? -0.391 11.987 -14.660 1.00 89.31 116 ILE A O 1
ATOM 844 N N . TRP A 1 117 ? -1.997 13.443 -14.090 1.00 89.62 117 TRP A N 1
ATOM 845 C CA . TRP A 1 117 ? -2.335 13.810 -15.470 1.00 89.62 117 TRP A CA 1
ATOM 846 C C . TRP A 1 117 ? -1.415 14.879 -16.064 1.00 89.62 117 TRP A C 1
ATOM 848 O O . TRP A 1 117 ? -1.312 15.005 -17.282 1.00 89.62 117 TRP A O 1
ATOM 858 N N . ASN A 1 118 ? -0.735 15.660 -15.220 1.00 92.12 118 ASN A N 1
ATOM 859 C CA . ASN A 1 118 ? 0.219 16.659 -15.685 1.00 92.12 118 ASN A CA 1
ATOM 860 C C . ASN A 1 118 ? 1.587 16.013 -15.934 1.00 92.12 118 ASN A C 1
ATOM 862 O O . ASN A 1 118 ? 2.363 15.808 -14.999 1.00 92.12 118 ASN A O 1
ATOM 866 N N . ALA A 1 119 ? 1.883 15.734 -17.203 1.00 92.88 119 ALA A N 1
ATOM 867 C CA . ALA A 1 119 ? 3.093 15.026 -17.596 1.00 92.88 119 ALA A CA 1
ATOM 868 C C . ALA A 1 119 ? 4.397 15.762 -17.228 1.00 92.88 119 ALA A C 1
ATOM 870 O O . ALA A 1 119 ? 5.409 15.107 -16.993 1.00 92.88 119 ALA A O 1
ATOM 871 N N . SER A 1 120 ? 4.389 17.096 -17.113 1.00 95.75 120 SER A N 1
ATOM 872 C CA . SER A 1 120 ? 5.603 17.845 -16.749 1.00 95.75 120 SER A CA 1
ATOM 873 C C . SER A 1 120 ? 6.072 17.575 -15.317 1.00 95.75 120 SER A C 1
ATOM 875 O O . SER A 1 120 ? 7.239 17.784 -14.999 1.00 95.75 120 SER A O 1
ATOM 877 N N . LEU A 1 121 ? 5.201 17.052 -14.444 1.00 95.50 121 LEU A N 1
ATOM 878 C CA . LEU A 1 121 ? 5.586 16.665 -13.084 1.00 95.50 121 LEU A CA 1
ATOM 879 C C . LEU A 1 121 ? 6.531 15.455 -13.063 1.00 95.50 121 LEU A C 1
ATOM 881 O O . LEU A 1 121 ? 7.271 15.285 -12.093 1.00 95.50 121 LEU A O 1
ATOM 885 N N . TYR A 1 122 ? 6.554 14.635 -14.120 1.00 94.50 122 TYR A N 1
ATOM 886 C CA . TYR A 1 122 ? 7.458 13.488 -14.195 1.00 94.50 122 TYR A CA 1
ATOM 887 C C . TYR A 1 122 ? 8.931 13.891 -14.365 1.00 94.50 122 TYR A C 1
ATOM 889 O O . TYR A 1 122 ? 9.800 13.109 -13.987 1.00 94.50 122 TYR A O 1
ATOM 897 N N . ASP A 1 123 ? 9.233 15.124 -14.792 1.00 95.31 123 ASP A N 1
ATOM 898 C CA . ASP A 1 123 ? 10.610 15.649 -14.852 1.00 95.31 123 ASP A CA 1
ATOM 899 C C . ASP A 1 123 ? 11.270 15.744 -13.459 1.00 95.31 123 ASP A C 1
ATOM 901 O O . ASP A 1 123 ? 12.499 15.790 -13.324 1.00 95.31 123 ASP A O 1
ATOM 905 N N . ALA A 1 124 ? 10.458 15.766 -12.395 1.00 95.38 124 ALA A N 1
ATOM 906 C CA . ALA A 1 124 ? 10.931 15.742 -11.014 1.00 95.38 124 ALA A CA 1
ATOM 907 C C . ALA A 1 124 ? 11.294 14.330 -10.522 1.00 95.38 124 ALA A C 1
ATOM 909 O O . ALA A 1 124 ? 11.990 14.203 -9.511 1.00 95.38 124 ALA A O 1
ATOM 910 N N . VAL A 1 125 ? 10.858 13.270 -11.211 1.00 95.25 125 VAL A N 1
ATOM 911 C CA . VAL A 1 125 ? 11.144 11.886 -10.817 1.00 95.25 125 VAL A CA 1
ATOM 912 C C . VAL A 1 125 ? 12.591 11.557 -11.166 1.00 95.25 125 VAL A C 1
ATOM 914 O O . VAL A 1 125 ? 12.985 11.526 -12.330 1.00 95.25 125 VAL A O 1
ATOM 917 N N . ARG A 1 126 ? 13.407 11.307 -10.139 1.00 94.56 126 ARG A N 1
ATOM 918 C CA . ARG A 1 126 ? 14.840 11.024 -10.280 1.00 94.56 126 ARG A CA 1
ATOM 919 C C . ARG A 1 126 ? 15.201 9.726 -9.557 1.00 94.56 126 ARG A C 1
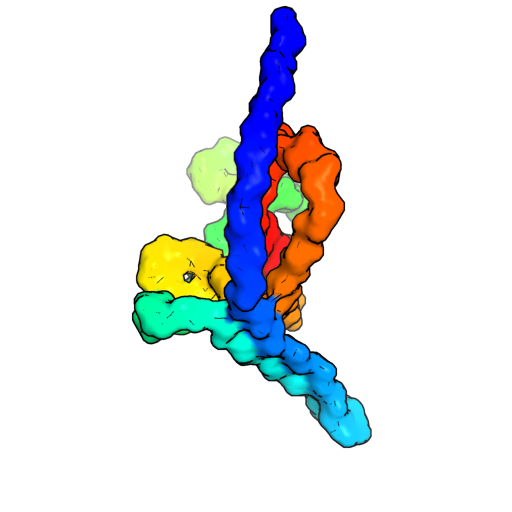ATOM 921 O O . ARG A 1 126 ? 14.657 9.464 -8.488 1.00 94.56 126 ARG A O 1
ATOM 928 N N . PRO A 1 127 ? 16.144 8.928 -10.088 1.00 94.06 127 PRO A N 1
ATOM 929 C CA . PRO A 1 127 ? 16.599 7.707 -9.422 1.00 94.06 127 PRO A CA 1
ATOM 930 C C . PRO A 1 127 ? 17.459 7.991 -8.180 1.00 94.06 127 PRO A C 1
ATOM 932 O O . PRO A 1 127 ? 17.654 7.110 -7.350 1.00 94.06 127 PRO A O 1
ATOM 935 N N . THR A 1 128 ? 17.996 9.207 -8.046 1.00 96.00 128 THR A N 1
ATOM 936 C CA . THR A 1 128 ? 18.840 9.624 -6.924 1.00 96.00 128 THR A CA 1
ATOM 937 C C . THR A 1 128 ? 18.091 10.579 -6.001 1.00 96.00 128 THR A C 1
ATOM 939 O O . THR A 1 128 ? 17.336 11.440 -6.449 1.00 96.00 128 THR A O 1
ATOM 942 N N . GLY A 1 129 ? 18.298 10.422 -4.691 1.00 94.50 129 GLY A N 1
ATOM 943 C CA . GLY A 1 129 ? 17.623 11.240 -3.677 1.00 94.50 129 GLY A CA 1
ATOM 944 C C . GLY A 1 129 ? 16.127 10.944 -3.521 1.00 94.50 129 GLY A C 1
ATOM 945 O O . GLY A 1 129 ? 15.411 11.754 -2.945 1.00 94.50 129 GLY A O 1
ATOM 946 N N . SER A 1 130 ? 15.643 9.812 -4.042 1.00 94.38 130 SER A N 1
ATOM 947 C CA . SER A 1 130 ? 14.256 9.356 -3.918 1.00 94.38 130 SER A CA 1
ATOM 948 C C . SER A 1 130 ? 14.207 7.866 -3.591 1.00 94.38 130 SER A C 1
ATOM 950 O O . SER A 1 130 ? 15.077 7.102 -4.003 1.00 94.38 130 SER A O 1
ATOM 952 N N . LEU A 1 131 ? 13.168 7.454 -2.866 1.00 95.62 131 LEU A N 1
ATOM 953 C CA . LEU A 1 131 ? 12.857 6.050 -2.606 1.00 95.62 131 LEU A CA 1
ATOM 954 C C . LEU A 1 131 ? 11.549 5.673 -3.306 1.00 95.62 131 LEU A C 1
ATOM 956 O O . LEU A 1 131 ? 10.600 6.466 -3.346 1.00 95.62 131 LEU A O 1
ATOM 960 N N . LEU A 1 132 ? 11.486 4.447 -3.826 1.00 96.00 132 LEU A N 1
ATOM 961 C CA . LEU A 1 132 ? 10.259 3.888 -4.397 1.00 96.00 132 LEU A CA 1
ATOM 962 C C . LEU A 1 132 ? 9.150 3.837 -3.335 1.00 96.00 132 LEU A C 1
ATOM 964 O O . LEU A 1 132 ? 9.427 3.709 -2.141 1.00 96.00 132 LEU A O 1
ATOM 968 N N . SER A 1 133 ? 7.895 3.951 -3.771 1.00 94.81 133 SER A N 1
ATOM 969 C CA . SER A 1 133 ? 6.727 4.003 -2.878 1.00 94.81 133 SER A CA 1
ATOM 970 C C . SER A 1 133 ? 6.661 2.818 -1.921 1.00 94.81 133 SER A C 1
ATOM 972 O O . SER A 1 133 ? 6.492 3.041 -0.730 1.00 94.81 133 SER A O 1
ATOM 974 N N . TRP A 1 134 ? 6.889 1.594 -2.402 1.00 94.88 134 TRP A N 1
ATOM 975 C CA . TRP A 1 134 ? 6.812 0.385 -1.574 1.00 94.88 134 TRP A CA 1
ATOM 976 C C . TRP A 1 134 ? 7.809 0.392 -0.399 1.00 94.88 134 TRP A C 1
ATOM 978 O O . TRP A 1 134 ? 7.473 -0.031 0.702 1.00 94.88 134 TRP A O 1
ATOM 988 N N . VAL A 1 135 ? 9.017 0.942 -0.592 1.00 94.44 135 VAL A N 1
ATOM 989 C CA . VAL A 1 135 ? 10.015 1.072 0.489 1.00 94.44 135 VAL A CA 1
ATOM 990 C C . VAL A 1 135 ? 9.542 2.089 1.523 1.00 94.44 135 VAL A C 1
ATOM 992 O O . VAL A 1 135 ? 9.649 1.860 2.725 1.00 94.44 135 VAL A O 1
ATOM 995 N N . ARG A 1 136 ? 9.004 3.220 1.052 1.00 94.44 136 ARG A N 1
ATOM 996 C CA . ARG A 1 136 ? 8.498 4.292 1.919 1.00 94.44 136 ARG A CA 1
ATOM 997 C C . ARG A 1 136 ? 7.253 3.869 2.692 1.00 94.44 136 ARG A C 1
ATOM 999 O O . ARG A 1 136 ? 7.132 4.254 3.845 1.00 94.44 136 ARG A O 1
ATOM 1006 N N . ALA A 1 137 ? 6.362 3.094 2.077 1.00 92.62 137 ALA A N 1
ATOM 1007 C CA . ALA A 1 137 ? 5.158 2.574 2.717 1.00 92.62 137 ALA A CA 1
ATOM 1008 C C . ALA A 1 137 ? 5.511 1.620 3.862 1.00 92.62 137 ALA A C 1
ATOM 1010 O O . ALA A 1 137 ? 5.006 1.783 4.971 1.00 92.62 137 ALA A O 1
ATOM 1011 N N . LEU A 1 138 ? 6.438 0.685 3.623 1.00 88.25 138 LEU A N 1
ATOM 1012 C CA . LEU A 1 138 ? 6.903 -0.232 4.659 1.00 88.25 138 LEU A CA 1
ATOM 1013 C C . LEU A 1 138 ? 7.573 0.516 5.819 1.00 88.25 138 LEU A C 1
ATOM 1015 O O . LEU A 1 138 ? 7.224 0.276 6.970 1.00 88.25 138 LEU A O 1
ATOM 1019 N N . ALA A 1 139 ? 8.488 1.446 5.519 1.00 87.31 139 ALA A N 1
ATOM 1020 C CA . ALA A 1 139 ? 9.143 2.252 6.547 1.00 87.31 139 ALA A CA 1
ATOM 1021 C C . ALA A 1 139 ? 8.122 3.092 7.333 1.00 87.31 139 ALA A C 1
ATOM 1023 O O . ALA A 1 139 ? 8.047 2.982 8.544 1.00 87.31 139 ALA A O 1
ATOM 1024 N N . GLY A 1 140 ? 7.269 3.860 6.653 1.00 87.56 140 GLY A N 1
ATOM 1025 C CA . GLY A 1 140 ? 6.327 4.772 7.306 1.00 87.56 140 GLY A CA 1
ATOM 1026 C C . GLY A 1 140 ? 5.187 4.107 8.086 1.00 87.56 140 GLY A C 1
ATOM 1027 O O . GLY A 1 140 ? 4.477 4.807 8.800 1.00 87.56 140 GLY A O 1
ATOM 1028 N N . THR A 1 141 ? 4.977 2.794 7.950 1.00 87.69 141 THR A N 1
ATOM 1029 C CA . THR A 1 141 ? 3.911 2.077 8.673 1.00 87.69 141 THR A CA 1
ATOM 1030 C C . THR A 1 141 ? 4.345 1.630 10.072 1.00 87.69 141 THR A C 1
ATOM 1032 O O . THR A 1 141 ? 3.504 1.569 10.972 1.00 87.69 141 THR A O 1
ATOM 1035 N N . ASP A 1 142 ? 5.627 1.303 10.259 1.00 75.19 142 ASP A N 1
ATOM 1036 C CA . ASP A 1 142 ? 6.114 0.609 11.464 1.00 75.19 142 ASP A CA 1
ATOM 1037 C C . ASP A 1 142 ? 7.400 1.210 12.071 1.00 75.19 142 ASP A C 1
ATOM 1039 O O . ASP A 1 142 ? 8.071 0.557 12.868 1.00 75.19 142 ASP A O 1
ATOM 1043 N N . THR A 1 143 ? 7.744 2.451 11.699 1.00 63.84 143 THR A N 1
ATOM 1044 C CA . THR A 1 143 ? 8.782 3.282 12.350 1.00 63.84 143 THR A CA 1
ATOM 1045 C C . THR A 1 143 ? 8.163 4.503 13.003 1.00 63.84 143 THR A C 1
ATOM 1047 O O . THR A 1 143 ? 8.573 4.842 14.133 1.00 63.84 143 THR A O 1
#

Foldseek 3Di:
DDDDDDPPDPDPPDPFWWKDKDWDQDPPSPDIDIDIGAGDDPVQPQKDWDWDWDWAQDPDADPVPPGQAPDDVVSRGDTQTWTKIFIPHPPDPADPRGWMATPSVRDTDGDIDDDDPPPVVCVVDDPPPDDDPRVVVSVVPRD

Secondary structure (DSSP, 8-state):
-PPPP--------------EEEEEEPGGG--EEEEEE----GGG---EEEEEEEEEE-SSPPTTS--SS-SSTT---SEEEEEEEEEE-TT-SS-SS-EEEETTT--EEE--PPP---GGGGGG--SSS---HHHHHHHHHH-

Organism: NCBI:txid1486930

Radius of gyration: 20.35 Å; chains: 1; bounding box: 54×34×55 Å

InterPro domains:
  IPR007000 Phospholipase B-like [PF04916] (11-139)
  IPR007000 Phospholipase B-like [PTHR12370] (15-139)

Sequence (143 aa):
AAAAPHAASAMPMEPAGHCSALVRVTPGNASLVWGHSTWDNFASMTRVLRHYRFATPSSSPPSDGRAGGGGRPGDWGAVVDVDVSMSSTPAFLSSVDDFYVSRATGMAVVETTNHIWNASLYDAVRPTGSLLSWVRALAGTDT